Protein 2R0X (pdb70)

Foldseek 3Di:
DDPVVVVQCLQDKFFKKWKWFADPVGIAIAIARQKAFDDVVPTKIKGKFQCPDPRNVRCVVLQKMTFTAFLVCVVLNVLRHDPDDPVVSCVVADWDDDPSRTIHPPTQKDFIWGQPDWADDDRMIMGMTGTDDMDHDPPTWTWMGGNNDIDTD

Organism: Histophilus somni (strain 129Pt) (NCBI:txid205914)

Nearest PDB structures (foldseek):
  5zyr-assembly1_B  TM=9.211E-01  e=2.965E-15  Acinetobacter baumannii
  3nfw-assembly1_A  TM=9.407E-01  e=2.564E-14  Mycolicibacterium thermoresistibile ATCC 19527
  3rh7-assembly2_D  TM=9.370E-01  e=4.273E-14  Sinorhizobium meliloti 1021
  5zc2-assembly1_B  TM=9.235E-01  e=6.007E-14  Acinetobacter baumannii
  3pft-assembly1_A  TM=9.170E-01  e=3.040E-14  Mycolicibacterium goodii

Sequence (153 aa):
VEVSQFKDAAQQLLASSAVHIVTTSSGEETGQHGFTASAVCCSSVVTDDSSPPTLLLLVCINSNARAYEEHFVKNNRVLVNTLTAEQSSSLSNIFASSPLSQEERFSNASWTTTLTTTGSPLQQDALINFDCEITTEIKHVGTHDILIICKIVDIHQSNAKNALVYRRNRVYHSV

Secondary structure (DSSP, 8-state):
--HHHHHH---S-EE-EEEEEE-SS-EEEEEES-EEEEEETTEEEEEEEETTSTTHHHHHHH-B--EEPBTT-HHHHHHHTSS--HHHHHTTS----SSSS---TT-SEEEEEEEEEEEEETTEEEEEEEEEEEEE-SS-PBEEEETTEEEE-

Structure (mmCIF, N/CA/C/O backbone):
data_2R0X
#
_entry.id   2R0X
#
_cell.length_a   72.020
_cell.length_b   38.850
_cell.length_c   48.440
_cell.angle_alpha   90.000
_cell.angle_beta   115.630
_cell.angle_gamma   90.000
#
_symmetry.space_group_name_H-M   'C 1 2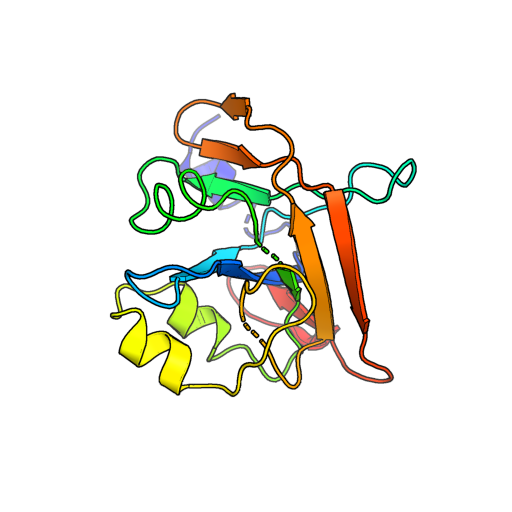 1'
#
loop_
_entity.id
_entity.type
_entity.pdbx_description
1 polymer 'Possible flavin reductase'
2 non-polymer 'ACETATE ION'
3 non-polymer 'SULFATE ION'
4 non-polymer 1,2-ETHANEDIOL
5 water water
#
loop_
_atom_site.group_PDB
_atom_site.id
_atom_site.type_symbol
_atom_site.label_atom_id
_atom_site.label_alt_id
_atom_site.label_comp_id
_atom_site.label_asym_id
_atom_site.label_entity_id
_atom_site.label_seq_id
_atom_site.pdbx_PDB_ins_code
_atom_site.Cartn_x
_atom_site.Cartn_y
_atom_site.Cartn_z
_atom_site.occupancy
_atom_site.B_iso_or_equiv
_atom_site.auth_seq_id
_atom_site.auth_comp_id
_atom_site.auth_asym_id
_atom_site.auth_atom_id
_atom_site.pdbx_PDB_model_num
ATOM 1 N N . VAL A 1 3 ? -17.569 -0.670 40.154 1.00 24.40 2 VAL A N 1
ATOM 2 C CA . VAL A 1 3 ? -18.040 0.725 40.424 1.00 21.61 2 VAL A CA 1
ATOM 3 C C . VAL A 1 3 ? -19.479 0.882 39.958 1.00 21.69 2 VAL A C 1
ATOM 4 O O . VAL A 1 3 ? -19.964 0.068 39.159 1.00 23.77 2 VAL A O 1
ATOM 8 N N . GLU A 1 4 ? -20.167 1.922 40.437 1.00 21.85 3 GLU A N 1
ATOM 9 C CA . GLU A 1 4 ? -21.551 2.161 40.033 1.00 20.07 3 GLU A CA 1
ATOM 10 C C . GLU A 1 4 ? -21.605 2.674 38.605 1.00 18.42 3 GLU A C 1
ATOM 11 O O . GLU A 1 4 ? -20.718 3.422 38.142 1.00 17.01 3 GLU A O 1
ATOM 14 N N . VAL A 1 5 ? -22.649 2.304 37.898 1.00 17.86 4 VAL A N 1
ATOM 15 C CA . VAL A 1 5 ? -22.771 2.724 36.515 1.00 18.19 4 VAL A CA 1
ATOM 16 C C . VAL A 1 5 ? -22.853 4.247 36.408 1.00 18.00 4 VAL A C 1
ATOM 17 O O . VAL A 1 5 ? -22.252 4.840 35.508 1.00 16.72 4 VAL A O 1
ATOM 21 N N . SER A 1 6 ? -23.608 4.899 37.284 1.00 17.79 5 SER A N 1
ATOM 22 C CA . SER A 1 6 ? -23.753 6.362 37.193 1.00 19.27 5 SER A CA 1
ATOM 23 C C . SER A 1 6 ? -22.410 7.075 37.362 1.00 17.15 5 SER A C 1
ATOM 24 O O . SER A 1 6 ? -22.119 8.047 36.655 1.00 19.21 5 SER A O 1
ATOM 27 N N . GLN A 1 7 ? -21.603 6.589 38.299 1.00 16.80 6 GLN A N 1
ATOM 28 C CA . GLN A 1 7 ? -20.277 7.148 38.525 1.00 17.26 6 GLN A CA 1
ATOM 29 C C . GLN A 1 7 ? -19.372 6.945 37.313 1.00 15.41 6 GLN A C 1
ATOM 30 O O . GLN A 1 7 ? -18.624 7.835 36.956 1.00 16.00 6 GLN A O 1
ATOM 33 N N . PHE A 1 8 ? -19.451 5.765 36.707 1.00 12.79 7 PHE A N 1
ATOM 34 C CA . PHE A 1 8 ? -18.688 5.519 35.506 1.00 11.40 7 PHE A CA 1
ATOM 35 C C . PHE A 1 8 ? -19.118 6.441 34.377 1.00 12.30 7 PHE A C 1
ATOM 36 O O . PHE A 1 8 ? -18.256 7.001 33.696 1.00 11.88 7 PHE A O 1
ATOM 44 N N . LYS A 1 9 ? -20.434 6.612 34.188 1.00 12.57 8 LYS A N 1
ATOM 45 C CA . LYS A 1 9 ? -20.910 7.503 33.105 1.00 15.41 8 LYS A CA 1
ATOM 46 C C . LYS A 1 9 ? -20.442 8.941 33.326 1.00 14.23 8 LYS A C 1
ATOM 47 O O . LYS A 1 9 ? -20.048 9.620 32.384 1.00 13.07 8 LYS A O 1
ATOM 51 N N . ASP A 1 10 ? -20.471 9.405 34.568 1.00 14.44 9 ASP A N 1
ATOM 52 C CA . ASP A 1 10 ? -20.030 10.762 34.834 1.00 15.25 9 ASP A CA 1
ATOM 53 C C . ASP A 1 10 ? -18.543 10.896 34.629 1.00 13.69 9 ASP A C 1
ATOM 54 O O . ASP A 1 10 ? -18.101 11.931 34.140 1.00 15.39 9 ASP A O 1
ATOM 59 N N . ALA A 1 11 ? -17.774 9.889 35.025 1.00 13.34 10 ALA A N 1
ATOM 60 C CA . ALA A 1 11 ? -16.315 9.900 34.757 1.00 12.14 10 ALA A CA 1
ATOM 61 C C . ALA A 1 11 ? -16.051 9.883 33.263 1.00 11.35 10 ALA A C 1
ATOM 62 O O . ALA A 1 11 ? -15.250 10.656 32.765 1.00 12.10 10 ALA A O 1
ATOM 80 N N . ALA A 1 13 ? -17.923 11.030 30.938 1.00 12.40 12 ALA A N 1
ATOM 81 C CA . ALA A 1 13 ? -18.280 12.357 30.397 1.00 12.69 12 ALA A CA 1
ATOM 82 C C . ALA A 1 13 ? -17.090 13.318 30.390 1.00 12.32 12 ALA A C 1
ATOM 83 O O . ALA A 1 13 ? -17.042 14.257 29.594 1.00 14.97 12 ALA A O 1
ATOM 85 N N A GLN A 1 14 ? -16.111 13.092 31.268 0.50 10.06 13 GLN A N 1
ATOM 86 N N B GLN A 1 14 ? -16.116 13.100 31.256 0.50 10.56 13 GLN A N 1
ATOM 87 C CA A GLN A 1 14 ? -14.921 13.923 31.313 0.50 9.04 13 GLN A CA 1
ATOM 88 C CA B GLN A 1 14 ? -14.989 13.988 31.310 0.50 10.27 13 GLN A CA 1
ATOM 89 C C A GLN A 1 14 ? -13.901 13.554 30.221 0.50 7.64 13 GLN A C 1
ATOM 90 C C B GLN A 1 14 ? -13.928 13.587 30.310 0.50 8.48 13 GLN A C 1
ATOM 91 O O A GLN A 1 14 ? -13.054 14.376 29.923 0.50 9.12 13 GLN A O 1
ATOM 92 O O B GLN A 1 14 ? -12.954 14.298 30.150 0.50 9.15 13 GLN A O 1
ATOM 103 N N A LEU A 1 15 ? -13.985 12.343 29.654 0.50 8.16 14 LEU A N 1
ATOM 104 N N B LEU A 1 15 ? -14.127 12.439 29.675 0.50 8.93 14 LEU A N 1
ATOM 105 C CA A LEU A 1 15 ? -12.962 11.829 28.710 0.50 8.44 14 LEU A CA 1
ATOM 106 C CA B LEU A 1 15 ? -13.201 11.932 28.681 0.50 10.78 14 LEU A CA 1
ATOM 107 C C A LEU A 1 15 ? -13.270 12.299 27.292 0.50 8.36 14 LEU A C 1
ATOM 108 C C B LEU A 1 15 ? -13.476 12.575 27.345 0.50 10.25 14 LEU A C 1
ATOM 109 O O A LEU A 1 15 ? -14.228 11.826 26.678 0.50 10.03 14 LEU A O 1
ATOM 110 O O B LEU A 1 15 ? -14.602 12.492 26.818 0.50 13.28 14 LEU A O 1
ATOM 119 N N . ALA A 1 16 ? -12.476 13.256 26.799 1.00 7.85 15 ALA A N 1
ATOM 120 C CA . ALA A 1 16 ? -12.659 13.861 25.500 1.00 7.86 15 ALA A CA 1
ATOM 121 C C . ALA A 1 16 ? -12.536 12.792 24.427 1.00 7.30 15 ALA A C 1
ATOM 122 O O . ALA A 1 16 ? -11.608 11.978 24.463 1.00 9.05 15 ALA A O 1
ATOM 124 N N A SER A 1 17 ? -13.393 12.857 23.433 0.50 6.15 16 SER A N 1
ATOM 125 N N B SER A 1 17 ? -13.477 12.785 23.485 0.50 7.07 16 SER A N 1
ATOM 126 C CA A SER A 1 17 ? -13.302 11.883 22.370 0.50 7.05 16 SER A CA 1
ATOM 127 C CA B SER A 1 17 ? -13.495 11.777 22.409 0.50 8.58 16 SER A CA 1
ATOM 128 C C A SER A 1 17 ? -13.649 12.509 21.048 0.50 5.98 16 SER A C 1
ATOM 129 C C B SER A 1 17 ? -13.746 12.413 21.050 0.50 6.91 16 SER A C 1
ATOM 130 O O A SER A 1 17 ? -14.481 13.405 20.951 0.50 6.37 16 SER A O 1
ATOM 131 O O B SER A 1 17 ? -14.662 13.219 20.927 0.50 7.23 16 SER A O 1
ATOM 136 N N . ALA A 1 18 ? -12.986 11.986 20.031 1.00 6.61 17 ALA A N 1
ATOM 137 C CA . ALA A 1 18 ? -13.383 12.182 18.652 1.00 6.19 17 ALA A CA 1
ATOM 138 C C . ALA A 1 18 ? -14.733 11.516 18.451 1.00 5.77 17 ALA A C 1
ATOM 139 O O . ALA A 1 18 ? -15.156 10.659 19.193 1.00 7.82 17 ALA A O 1
ATOM 141 N N . VAL A 1 19 ? -15.461 11.960 17.431 1.00 5.77 18 VAL A N 1
ATOM 142 C CA . VAL A 1 19 ? -16.775 11.476 17.104 1.00 5.15 18 VAL A CA 1
ATOM 143 C C . VAL A 1 19 ? -16.759 10.953 15.689 1.00 5.30 18 VAL A C 1
ATOM 144 O O . VAL A 1 19 ? -16.228 11.571 14.783 1.00 5.62 18 VAL A O 1
ATOM 148 N N . HIS A 1 20 ? -17.331 9.782 15.493 1.00 5.66 19 HIS A N 1
ATOM 149 C CA . HIS A 1 20 ? -17.324 9.092 14.210 1.00 5.71 19 HIS A CA 1
ATOM 150 C C . HIS A 1 20 ? -18.733 8.622 13.882 1.00 5.36 19 HIS A C 1
ATOM 151 O O . HIS A 1 20 ? -19.562 8.353 14.784 1.00 6.94 19 HIS A O 1
ATOM 158 N N . ILE A 1 21 ? -19.032 8.469 12.592 1.00 4.83 20 ILE A N 1
ATOM 159 C CA . ILE A 1 21 ? -20.214 7.763 12.151 1.00 5.55 20 ILE A CA 1
ATOM 160 C C . ILE A 1 21 ? -19.714 6.497 11.445 1.00 4.64 20 ILE A C 1
ATOM 161 O O . ILE A 1 21 ? -18.911 6.579 10.485 1.00 5.36 20 ILE A O 1
ATOM 166 N N . VAL A 1 22 ? -20.070 5.344 11.986 1.00 4.73 21 VAL A N 1
ATOM 167 C CA . VAL A 1 22 ? -19.583 4.052 11.518 1.00 5.02 21 VAL A CA 1
ATOM 168 C C . VAL A 1 22 ? -20.675 3.463 10.658 1.00 5.26 21 VAL A C 1
ATOM 169 O O . VAL A 1 22 ? -21.792 3.295 11.115 1.00 6.56 21 VAL A O 1
ATOM 173 N N . THR A 1 23 ? -20.349 3.096 9.417 1.00 5.61 22 THR A N 1
ATOM 174 C CA . THR A 1 23 ? -21.370 2.666 8.466 1.00 5.65 22 THR A CA 1
ATOM 175 C C . THR A 1 23 ? -20.982 1.334 7.838 1.00 6.38 22 THR A C 1
ATOM 176 O O . THR A 1 23 ? -19.851 0.903 7.859 1.00 6.80 22 THR A O 1
ATOM 180 N N . THR A 1 24 ? -21.992 0.712 7.234 1.00 6.71 23 THR A N 1
ATOM 181 C CA . THR A 1 24 ? -21.825 -0.492 6.444 1.00 7.69 23 THR A CA 1
ATOM 182 C C . THR A 1 24 ? -22.945 -0.487 5.392 1.00 8.80 23 THR A C 1
ATOM 183 O O . THR A 1 24 ? -23.903 0.287 5.459 1.00 9.98 23 THR A O 1
ATOM 187 N N A SER A 1 25 ? -22.808 -1.407 4.438 0.50 13.12 24 SER A N 1
ATOM 188 N N B SER A 1 25 ? -22.815 -1.345 4.401 0.50 11.13 24 SER A N 1
ATOM 189 C CA A SER A 1 25 ? -23.679 -1.505 3.269 0.50 17.44 24 SER A CA 1
ATOM 190 C CA B SER A 1 25 ? -23.823 -1.365 3.370 0.50 14.28 24 SER A CA 1
ATOM 191 C C A SER A 1 25 ? -24.424 -2.809 3.218 0.50 21.60 24 SER A C 1
ATOM 192 C C B SER A 1 25 ? -24.898 -2.391 3.664 0.50 18.61 24 SER A C 1
ATOM 193 O O A SER A 1 25 ? -23.823 -3.859 3.482 0.50 20.37 24 SER A O 1
ATOM 194 O O B SER A 1 25 ? -25.170 -2.747 4.773 0.50 13.67 24 SER A O 1
ATOM 199 N N . GLY A 1 26 ? -25.631 -2.775 2.654 1.00 26.22 25 GLY A N 1
ATOM 200 C CA . GLY A 1 26 ? -26.490 -3.917 2.745 1.00 32.39 25 GLY A CA 1
ATOM 201 C C . GLY A 1 26 ? -27.428 -3.884 1.566 1.00 36.59 25 GLY A C 1
ATOM 202 O O . GLY A 1 26 ? -27.430 -2.936 0.767 1.00 37.18 25 GLY A O 1
ATOM 203 N N A GLU A 1 27 ? -28.185 -4.964 1.466 0.50 39.63 26 GLU A N 1
ATOM 204 N N B GLU A 1 27 ? -28.251 -4.910 1.466 0.50 39.24 26 GLU A N 1
ATOM 205 C CA A GLU A 1 27 ? -29.352 -5.060 0.611 0.50 41.14 26 GLU A CA 1
ATOM 206 C CA B GLU A 1 27 ? -29.398 -4.893 0.563 0.50 40.32 26 GLU A CA 1
ATOM 207 C C A GLU A 1 27 ? -30.475 -4.371 1.361 0.50 41.69 26 GLU A C 1
ATOM 208 C C B GLU A 1 27 ? -30.663 -4.600 1.357 0.50 41.31 26 GLU A C 1
ATOM 209 O O A GLU A 1 27 ? -31.218 -3.573 0.770 0.50 42.33 26 GLU A O 1
ATOM 210 O O B GLU A 1 27 ? -31.736 -4.426 0.783 0.50 42.43 26 GLU A O 1
ATOM 221 N N . THR A 1 28 ? -30.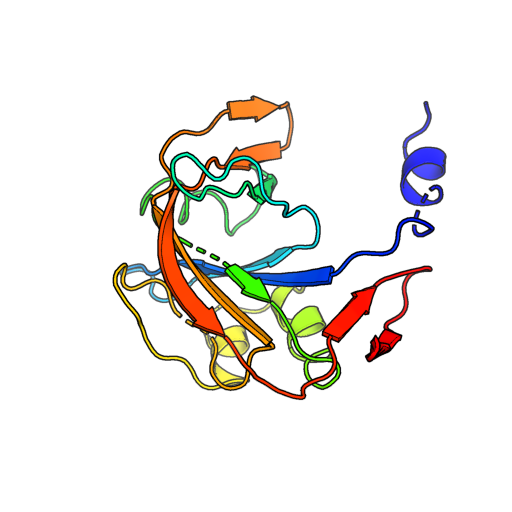534 -4.599 2.683 1.00 40.77 27 THR A N 1
ATOM 222 C CA . THR A 1 28 ? -31.385 -3.795 3.543 1.00 39.63 27 THR A CA 1
ATOM 223 C C . THR A 1 28 ? -31.039 -2.313 3.287 1.00 37.92 27 THR A C 1
ATOM 224 O O . THR A 1 28 ? -31.785 -1.417 3.679 1.00 38.58 27 THR A O 1
ATOM 226 N N . GLY A 1 29 ? -29.896 -2.067 2.644 1.00 34.80 28 GLY A N 1
ATOM 227 C CA . GLY A 1 29 ? -29.484 -0.728 2.204 1.00 31.51 28 GLY A CA 1
ATOM 228 C C . GLY A 1 29 ? -28.352 -0.270 3.101 1.00 26.50 28 GLY A C 1
ATOM 229 O O . GLY A 1 29 ? -27.588 -1.133 3.616 1.00 25.21 28 GLY A O 1
ATOM 230 N N . GLN A 1 30 ? -28.231 1.056 3.308 1.00 21.95 29 GLN A N 1
ATOM 231 C CA . GLN A 1 30 ? -27.171 1.619 4.177 1.00 16.29 29 GLN A CA 1
ATOM 232 C C . GLN A 1 30 ? -27.528 1.581 5.676 1.00 12.22 29 GLN A C 1
ATOM 233 O O . GLN A 1 30 ? -28.687 1.717 6.055 1.00 12.36 29 GLN A O 1
ATOM 239 N N . HIS A 1 31 ? -26.508 1.393 6.511 1.00 10.05 30 HIS A N 1
ATOM 240 C CA . HIS A 1 31 ? -26.698 1.300 7.966 1.00 7.75 30 HIS A CA 1
ATOM 241 C C . HIS A 1 31 ? -25.556 2.049 8.611 1.00 7.44 30 HIS A C 1
ATOM 242 O O . HIS A 1 31 ? -24.431 1.978 8.148 1.00 7.93 30 HIS A O 1
ATOM 249 N N . GLY A 1 32 ? -25.830 2.734 9.691 1.00 7.68 31 GLY A N 1
ATOM 250 C CA . GLY A 1 32 ? -24.715 3.341 10.418 1.00 8.40 31 GLY A CA 1
ATOM 251 C C . GLY A 1 32 ? -25.118 3.767 11.798 1.00 7.06 31 GLY A C 1
ATOM 252 O O . GLY A 1 32 ? -26.291 3.759 12.147 1.00 8.73 31 GLY A O 1
ATOM 253 N N . PHE A 1 33 ? -24.134 4.183 12.581 1.00 6.20 32 PHE A N 1
ATOM 254 C CA . PHE A 1 33 ? -24.337 4.636 13.944 1.00 7.09 32 PHE A CA 1
ATOM 255 C C . PHE A 1 33 ? -23.198 5.554 14.363 1.00 5.16 32 PHE A C 1
ATOM 256 O O . PHE A 1 33 ? -22.079 5.410 13.935 1.00 5.94 32 PHE A O 1
ATOM 264 N N . THR A 1 34 ? -23.525 6.475 15.264 1.00 6.03 33 THR A N 1
ATOM 265 C CA . THR A 1 34 ? -22.519 7.354 15.875 1.00 6.06 33 THR A CA 1
ATOM 266 C C . THR A 1 34 ? -21.734 6.583 16.929 1.00 6.70 33 THR A C 1
ATOM 267 O O . THR A 1 34 ? -22.334 5.899 17.767 1.00 7.59 33 THR A O 1
ATOM 271 N N . ALA A 1 35 ? -20.415 6.742 16.918 1.00 7.12 34 ALA A N 1
ATOM 272 C CA . ALA A 1 35 ? -19.538 6.084 17.900 1.00 7.14 34 ALA A CA 1
ATOM 273 C C . ALA A 1 35 ? -18.452 7.014 18.372 1.00 6.89 34 ALA A C 1
ATOM 274 O O . ALA A 1 35 ? -17.903 7.799 17.611 1.00 8.87 34 ALA A O 1
ATOM 276 N N . SER A 1 36 ? -18.104 6.856 19.639 1.00 7.05 35 SER A N 1
ATOM 277 C CA . SER A 1 36 ? -16.894 7.452 20.185 1.00 7.29 35 SER A CA 1
ATOM 278 C C . SER A 1 36 ? -15.819 6.406 20.530 1.00 7.27 35 SER A C 1
ATOM 279 O O . SER A 1 36 ? -14.620 6.741 20.627 1.00 8.97 35 SER A O 1
ATOM 282 N N . ALA A 1 37 ? -16.226 5.152 20.739 1.00 7.21 36 ALA A N 1
ATOM 283 C CA . ALA A 1 37 ? -15.317 4.082 21.216 1.00 6.97 36 ALA A CA 1
ATOM 284 C C . ALA A 1 37 ? -14.637 3.436 20.006 1.00 7.56 36 ALA A C 1
ATOM 285 O O . ALA A 1 37 ? -14.976 2.327 19.597 1.00 8.47 36 ALA A O 1
ATOM 287 N N . VAL A 1 38 ? -13.693 4.197 19.454 1.00 6.84 37 VAL A N 1
ATOM 288 C CA . VAL A 1 38 ? -12.929 3.867 18.267 1.00 7.27 37 VAL A CA 1
ATOM 289 C C . VAL A 1 38 ? -11.488 4.262 18.575 1.00 7.37 37 VAL A C 1
ATOM 290 O O . VAL A 1 38 ? -11.220 5.371 19.016 1.00 9.34 37 VAL A O 1
ATOM 294 N N A CYS A 1 39 ? -10.534 3.390 18.260 0.50 6.44 38 CYS A N 1
ATOM 295 N N B CYS A 1 39 ? -10.585 3.268 18.411 0.50 8.99 38 CYS A N 1
ATOM 296 C CA A CYS A 1 39 ? -9.146 3.771 18.416 0.50 5.52 38 CYS A CA 1
ATOM 297 C CA B CYS A 1 39 ? -9.136 3.369 18.715 0.50 10.34 38 CYS A CA 1
ATOM 298 C C A CYS A 1 39 ? -8.300 2.927 17.498 0.50 6.18 38 CYS A C 1
ATOM 299 C C B CYS A 1 39 ? -8.292 2.813 17.567 0.50 9.89 38 CYS A C 1
ATOM 300 O O A CYS A 1 39 ? -8.726 1.852 17.054 0.50 6.32 38 CYS A O 1
ATOM 301 O O B CYS A 1 39 ? -8.736 1.957 16.790 0.50 8.84 38 CYS A O 1
ATOM 306 N N A SER A 1 40 ? -7.103 3.407 17.202 0.50 6.95 39 SER A N 1
ATOM 307 N N B SER A 1 40 ? -7.059 3.289 17.493 0.50 9.59 39 SER A N 1
ATOM 308 C CA A SER A 1 40 ? -6.137 2.580 16.518 0.50 8.18 39 SER A CA 1
ATOM 309 C CA B SER A 1 40 ? -6.025 2.676 16.671 0.50 9.48 39 SER A CA 1
ATOM 310 C C A SER A 1 40 ? -5.655 1.481 17.440 0.50 9.39 39 SER A C 1
ATOM 311 C C B SER A 1 40 ? -5.416 1.513 17.444 0.50 9.56 39 SER A C 1
ATOM 312 O O A SER A 1 40 ? -5.699 1.582 18.666 0.50 8.26 39 SER A O 1
ATOM 313 O O B SER A 1 40 ? -4.963 1.721 18.565 0.50 8.35 39 SER A O 1
ATOM 318 N N A VAL A 1 41 ? -5.175 0.426 16.809 0.50 8.90 40 VAL A N 1
ATOM 319 N N B VAL A 1 41 ? -5.424 0.292 16.897 0.50 9.65 40 VAL A N 1
ATOM 320 C CA A VAL A 1 41 ? -4.701 -0.750 17.498 0.50 10.23 40 VAL A CA 1
ATOM 321 C CA B VAL A 1 41 ? -4.797 -0.829 17.610 0.50 10.80 40 VAL A CA 1
ATOM 322 C C A VAL A 1 41 ? -3.266 -0.979 17.133 0.50 10.16 40 VAL A C 1
ATOM 323 C C B VAL A 1 41 ? -3.369 -1.219 17.141 0.50 10.53 40 VAL A C 1
ATOM 324 O O A VAL A 1 41 ? -2.374 -1.012 17.988 0.50 11.07 40 VAL A O 1
ATOM 325 O O B VAL A 1 41 ? -2.564 -1.603 17.990 0.50 10.92 40 VAL A O 1
ATOM 332 N N . THR A 1 42 ? -3.040 -1.140 15.839 1.00 9.45 41 THR A N 1
ATOM 333 C CA . THR A 1 42 ? -1.710 -1.478 15.362 1.00 10.48 41 THR A CA 1
ATOM 334 C C . THR A 1 42 ? -1.466 -0.885 13.980 1.00 11.20 41 THR A C 1
ATOM 335 O O . THR A 1 42 ? -2.426 -0.530 13.281 1.00 10.36 41 THR A O 1
ATOM 339 N N A ASP A 1 43 ? -0.212 -0.823 13.576 0.50 12.72 42 ASP A N 1
ATOM 340 N N B ASP A 1 43 ? -0.193 -0.771 13.609 0.50 13.34 42 ASP A N 1
ATOM 341 C CA A ASP A 1 43 ? 0.164 -0.400 12.232 0.50 13.76 42 ASP A CA 1
ATOM 342 C CA B ASP A 1 43 ? 0.256 -0.410 12.252 0.50 14.46 42 ASP A CA 1
ATOM 343 C C A ASP A 1 43 ? 0.791 -1.546 11.440 0.50 13.71 42 ASP A C 1
ATOM 344 C C B ASP A 1 43 ? 0.615 -1.589 11.356 0.50 14.38 42 ASP A C 1
ATOM 345 O O A ASP A 1 43 ? 1.444 -1.312 10.406 0.50 15.79 42 ASP A O 1
ATOM 346 O O B ASP A 1 43 ? 0.872 -1.377 10.170 0.50 15.15 42 ASP A O 1
ATOM 355 N N A SER A 1 44 ? 0.521 -2.779 11.872 0.50 13.72 43 SER A N 1
ATOM 356 N N B SER A 1 44 ? 0.657 -2.815 11.872 0.50 14.70 43 SER A N 1
ATOM 357 C CA A SER A 1 44 ? 1.066 -3.971 11.230 0.50 13.93 43 SER A CA 1
ATOM 358 C CA B SER A 1 44 ? 1.159 -3.932 11.063 0.50 15.08 43 SER A CA 1
ATOM 359 C C A SER A 1 44 ? 0.025 -5.075 11.123 0.50 14.44 43 SER A C 1
ATOM 360 C C B SER A 1 44 ? 0.173 -5.091 10.987 0.50 14.88 43 SER A C 1
ATOM 361 O O A SER A 1 44 ? -0.051 -5.984 11.965 0.50 16.88 43 SER A O 1
ATOM 362 O O B SER A 1 44 ? 0.363 -6.121 11.644 0.50 17.29 43 SER A O 1
ATOM 367 N N . PRO A 1 45 ? -0.851 -4.974 10.147 1.00 13.89 44 PRO A N 1
ATOM 368 C CA . PRO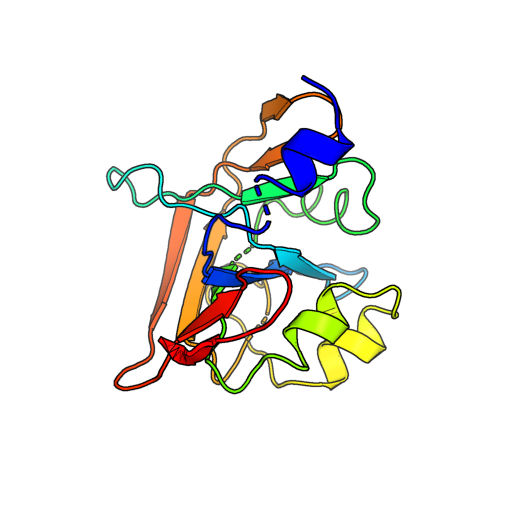 A 1 45 ? -1.092 -3.836 9.266 1.00 11.77 44 PRO A CA 1
ATOM 369 C C . PRO A 1 45 ? -1.973 -2.817 9.982 1.00 9.78 44 PRO A C 1
ATOM 370 O O . PRO A 1 45 ? -2.485 -3.093 11.029 1.00 9.93 44 PRO A O 1
ATOM 374 N N . PRO A 1 46 ? -2.140 -1.629 9.389 1.00 8.45 45 PRO A N 1
ATOM 375 C CA . PRO A 1 46 ? -3.025 -0.646 9.972 1.00 8.14 45 PRO A CA 1
ATOM 376 C C . PRO A 1 46 ? -4.393 -1.227 10.304 1.00 7.44 45 PRO A C 1
ATOM 377 O O . PRO A 1 46 ? -5.080 -1.797 9.451 1.00 8.23 45 PRO A O 1
ATOM 381 N N . THR A 1 47 ? -4.756 -1.084 11.563 1.00 7.15 46 THR A N 1
ATOM 382 C CA . THR A 1 47 ? -5.922 -1.685 12.145 1.00 7.39 46 THR A CA 1
ATOM 383 C C . THR A 1 47 ? -6.532 -0.766 13.197 1.00 6.44 46 THR A C 1
ATOM 384 O O . THR A 1 47 ? -5.804 -0.198 14.018 1.00 8.47 46 THR A O 1
ATOM 388 N N A LEU A 1 48 ? -7.841 -0.733 13.272 0.50 6.77 47 LEU A N 1
ATOM 389 N N B LEU A 1 48 ? -7.875 -0.666 13.180 0.50 7.56 47 LEU A N 1
ATOM 390 C CA A LEU A 1 48 ? -8.493 0.010 14.317 0.50 6.19 47 LEU A CA 1
ATOM 391 C CA B LEU A 1 48 ? -8.713 0.048 14.186 0.50 6.46 47 LEU A CA 1
ATOM 392 C C A LEU A 1 48 ? -9.515 -0.934 14.921 0.50 5.47 47 LEU A C 1
ATOM 393 C C B LEU A 1 48 ? -9.531 -0.949 15.036 0.50 6.47 47 LEU A C 1
ATOM 394 O O A LEU A 1 48 ? -9.808 -2.008 14.383 0.50 5.95 47 LEU A O 1
ATOM 395 O O B LEU A 1 48 ? -9.718 -2.116 14.686 0.50 6.50 47 LEU 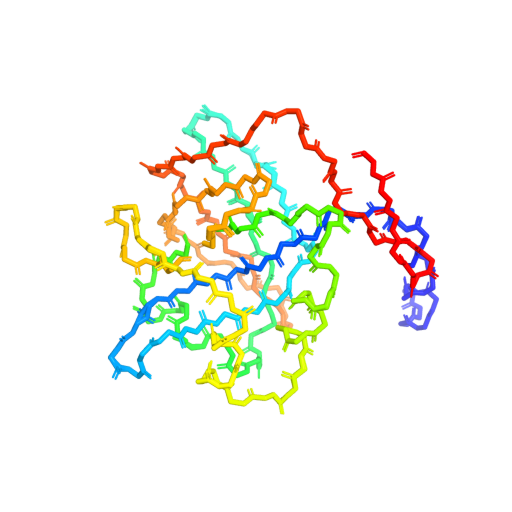A O 1
ATOM 404 N N A LEU A 1 49 ? -10.044 -0.513 16.062 0.50 5.75 48 LEU A N 1
ATOM 405 N N B LEU A 1 49 ? -10.042 -0.423 16.149 0.50 6.86 48 LEU A N 1
ATOM 406 C CA A LEU A 1 49 ? -11.191 -1.187 16.636 0.50 5.13 48 LEU A CA 1
ATOM 407 C CA B LEU A 1 49 ? -11.067 -1.084 16.965 0.50 7.62 48 LEU A CA 1
ATOM 408 C C A LEU A 1 49 ? -12.327 -0.243 16.830 0.50 4.77 48 LEU A C 1
ATOM 409 C C B LEU A 1 49 ? -12.331 -0.223 16.955 0.50 6.28 48 LEU A C 1
ATOM 410 O O A LEU A 1 49 ? -12.149 0.974 16.939 0.50 6.11 48 LEU A O 1
ATOM 411 O O B LEU A 1 49 ? -12.236 0.999 17.051 0.50 7.47 48 LEU A O 1
ATOM 420 N N . VAL A 1 50 ? -13.513 -0.836 16.801 1.00 5.88 49 VAL A N 1
ATOM 421 C CA . VAL A 1 50 ? -14.759 -0.150 17.014 1.00 6.48 49 VAL A CA 1
ATOM 422 C C . VAL A 1 50 ? -15.542 -0.982 18.019 1.00 6.79 49 VAL A C 1
ATOM 423 O O . VAL A 1 50 ? -15.717 -2.183 17.813 1.00 7.48 49 VAL A O 1
ATOM 427 N N . CYS A 1 51 ? -16.026 -0.359 19.093 1.00 6.66 50 CYS A N 1
ATOM 428 C CA . CYS A 1 51 ? -16.903 -1.044 20.033 1.00 7.90 50 CYS A CA 1
ATOM 429 C C . CYS A 1 51 ? -18.371 -0.805 19.614 1.00 8.41 50 CYS A C 1
ATOM 430 O O . CYS A 1 51 ? -18.731 0.290 19.181 1.00 12.56 50 CYS A O 1
ATOM 433 N N . ILE A 1 52 ? -19.187 -1.842 19.694 1.00 7.71 51 ILE A N 1
ATOM 434 C CA . ILE A 1 52 ? -20.561 -1.802 19.222 1.00 8.06 51 ILE A CA 1
ATOM 435 C C . ILE A 1 52 ? -21.402 -2.510 20.274 1.00 7.95 51 ILE A C 1
ATOM 436 O O . ILE A 1 52 ? -21.005 -3.543 20.844 1.00 8.39 51 ILE A O 1
ATOM 441 N N . ASN A 1 53 ? -22.594 -1.960 20.514 1.00 9.33 52 ASN A N 1
ATOM 442 C CA . ASN A 1 53 ? -23.565 -2.603 21.374 1.00 9.02 52 ASN A CA 1
ATOM 443 C C . ASN A 1 53 ? -24.179 -3.772 20.608 1.00 9.41 52 ASN A C 1
ATOM 444 O O . ASN A 1 53 ? -24.777 -3.576 19.548 1.00 9.73 52 ASN A O 1
ATOM 449 N N . SER A 1 54 ? -24.026 -4.985 21.126 1.00 9.19 53 SER A N 1
ATOM 450 C CA . SER A 1 54 ? -24.497 -6.161 20.401 1.00 9.60 53 SER A CA 1
ATOM 451 C C . SER A 1 54 ? -26.001 -6.331 20.405 1.00 11.29 53 SER A C 1
ATOM 452 O O . SER A 1 54 ? -26.524 -7.211 19.742 1.00 14.52 53 SER A O 1
ATOM 455 N N . ASN A 1 55 ? -26.686 -5.448 21.105 1.00 10.15 54 ASN A N 1
ATOM 456 C CA . ASN A 1 55 ? -28.127 -5.417 21.134 1.00 11.75 54 ASN A CA 1
ATOM 457 C C . ASN A 1 55 ? -28.705 -4.321 20.257 1.00 11.97 54 ASN A C 1
ATOM 458 O O . 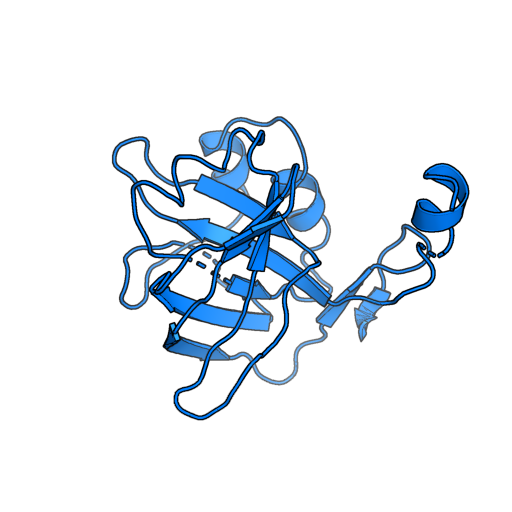ASN A 1 55 ? -29.926 -4.203 20.161 1.00 13.53 54 ASN A O 1
ATOM 463 N N . ALA A 1 56 ? -27.854 -3.503 19.643 1.00 11.62 55 ALA A N 1
ATOM 464 C CA . ALA A 1 56 ? -28.299 -2.383 18.863 1.00 12.49 55 ALA A CA 1
ATOM 465 C C . ALA A 1 56 ? -28.913 -2.832 17.553 1.00 11.89 55 ALA A C 1
ATOM 466 O O . ALA A 1 56 ? -28.505 -3.835 16.989 1.00 11.57 55 ALA A O 1
ATOM 468 N N . ARG A 1 57 ? -29.831 -2.028 17.037 1.00 10.69 56 ARG A N 1
ATOM 469 C CA . ARG A 1 57 ? -30.388 -2.255 15.725 1.00 10.79 56 ARG A CA 1
ATOM 470 C C . ARG A 1 57 ? -29.293 -2.437 14.687 1.00 11.25 56 ARG A C 1
ATOM 471 O O . ARG A 1 57 ? -29.388 -3.316 13.822 1.00 12.81 56 ARG A O 1
ATOM 479 N N . ALA A 1 58 ? -28.235 -1.646 14.787 1.00 13.00 57 ALA A N 1
ATOM 480 C CA . ALA A 1 58 ? -27.110 -1.681 13.885 1.00 12.46 57 ALA A CA 1
ATOM 481 C C . ALA A 1 58 ? -26.414 -3.041 13.778 1.00 12.96 57 ALA A C 1
ATOM 482 O O . ALA A 1 58 ? -25.859 -3.399 12.733 1.00 13.36 57 ALA A O 1
ATOM 484 N N . TYR A 1 59 ? -26.350 -3.751 14.892 1.00 13.03 58 TYR A N 1
ATOM 485 C CA . TYR A 1 59 ? -25.349 -4.784 15.102 1.00 12.29 58 TYR A CA 1
ATOM 486 C C . TYR A 1 59 ? -25.329 -5.877 14.045 1.00 11.43 58 TYR A C 1
ATOM 487 O O . TYR A 1 59 ? -24.283 -6.205 13.508 1.00 11.22 58 TYR A O 1
ATOM 496 N N A GLU A 1 60 ? -26.467 -6.483 13.763 0.50 13.39 59 GLU A N 1
ATOM 497 N N B GLU A 1 60 ? -26.502 -6.441 13.787 0.50 13.33 59 GLU A N 1
ATOM 498 C CA A GLU A 1 60 ? -26.411 -7.645 12.886 0.50 14.62 59 GLU A CA 1
ATOM 499 C CA B GLU A 1 60 ? -26.606 -7.580 12.880 0.50 15.01 59 GLU A CA 1
ATOM 500 C C A GLU A 1 60 ? -26.039 -7.291 11.433 0.50 13.14 59 GLU A C 1
ATOM 501 C C B GLU A 1 60 ? -26.051 -7.274 11.474 0.50 13.21 59 GLU A C 1
ATOM 502 O O A GLU A 1 60 ? -25.579 -8.171 10.698 0.50 13.70 59 GLU A O 1
ATOM 503 O O B GLU A 1 60 ? -25.449 -8.149 10.841 0.50 13.39 59 GLU A O 1
ATOM 514 N N . HIS A 1 61 ? -26.198 -6.025 11.032 1.00 13.75 60 HIS A N 1
ATOM 515 C CA . HIS A 1 61 ? -25.761 -5.615 9.720 1.00 14.03 60 HIS A CA 1
ATOM 516 C C . HIS A 1 61 ? -24.244 -5.660 9.603 1.00 11.10 60 HIS A C 1
ATOM 517 O O . HIS A 1 61 ? -23.679 -6.066 8.606 1.00 13.33 60 HIS A O 1
ATOM 524 N N . PHE A 1 62 ? -23.558 -5.307 10.684 1.00 10.18 61 PHE A N 1
ATOM 525 C CA . PHE A 1 62 ? -22.108 -5.350 10.722 1.00 9.24 61 PHE A CA 1
ATOM 526 C C . PHE A 1 62 ? -21.615 -6.808 10.756 1.00 9.77 61 PHE A C 1
ATOM 527 O O . PHE A 1 62 ? -20.657 -7.170 10.099 1.00 10.85 61 PHE A O 1
ATOM 535 N N . VAL A 1 63 ? -22.269 -7.623 11.556 1.00 11.48 62 VAL A N 1
ATOM 536 C CA . VAL A 1 63 ? -21.939 -9.053 11.626 1.00 13.81 62 VAL A CA 1
ATOM 537 C C . VAL A 1 63 ? -22.109 -9.700 10.252 1.00 14.31 62 VAL A C 1
ATOM 538 O O . VAL A 1 63 ? -21.301 -10.542 9.850 1.00 15.43 62 VAL A O 1
ATOM 542 N N . LYS A 1 64 ? -23.198 -9.385 9.569 1.00 14.80 63 LYS A N 1
ATOM 543 C CA . LYS A 1 64 ? -23.520 -10.021 8.276 1.00 15.76 63 LYS A CA 1
ATOM 544 C C . LYS A 1 64 ? -22.504 -9.582 7.221 1.00 14.93 63 LYS A C 1
ATOM 545 O O . LYS A 1 64 ? -21.951 -10.398 6.469 1.00 16.79 63 LYS A O 1
ATOM 548 N N A ASN A 1 65 ? -22.251 -8.269 7.136 0.50 12.44 64 ASN A N 1
ATOM 549 N N B ASN A 1 65 ? -22.238 -8.288 7.194 0.50 12.82 64 ASN A N 1
ATOM 550 C CA A ASN A 1 65 ? -21.420 -7.725 6.042 0.50 11.71 64 ASN A CA 1
ATOM 551 C CA B ASN A 1 65 ? -21.527 -7.740 6.073 0.50 12.47 64 ASN A CA 1
ATOM 552 C C A ASN A 1 65 ? -19.938 -7.888 6.221 0.50 10.67 64 ASN A C 1
ATOM 553 C C B ASN A 1 65 ? -19.992 -7.758 6.213 0.50 11.29 64 ASN A C 1
ATOM 554 O O A ASN A 1 65 ? -19.179 -8.084 5.280 0.50 9.91 64 ASN A O 1
ATOM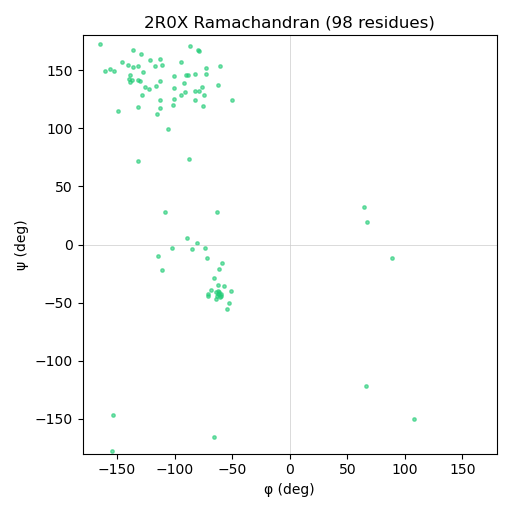 555 O O B ASN A 1 65 ? -19.261 -7.799 5.222 0.50 9.83 64 ASN A O 1
ATOM 564 N N . ARG A 1 66 ? -19.514 -7.730 7.455 1.00 9.40 65 ARG A N 1
ATOM 565 C CA . ARG A 1 66 ? -18.100 -7.852 7.786 1.00 8.50 65 ARG A CA 1
ATOM 566 C C . ARG A 1 66 ? -17.161 -6.824 7.158 1.00 7.26 65 ARG A C 1
ATOM 567 O O . ARG A 1 66 ? -15.946 -7.043 7.044 1.00 8.29 65 ARG A O 1
ATOM 575 N N . VAL A 1 67 ? -17.734 -5.653 6.872 1.00 7.39 66 VAL A N 1
ATOM 576 C CA . VAL A 1 67 ? -16.974 -4.478 6.472 1.00 6.82 66 VAL A CA 1
ATOM 577 C C . VAL A 1 67 ? -17.605 -3.283 7.147 1.00 5.87 66 VAL A C 1
ATOM 578 O O . VAL A 1 67 ? -18.805 -3.324 7.471 1.00 6.83 66 VAL A O 1
ATOM 582 N N . LEU A 1 68 ? -16.824 -2.232 7.363 1.00 5.96 67 LEU A N 1
ATOM 583 C CA . LEU A 1 68 ? -17.369 -0.989 7.887 1.00 5.75 67 LEU A CA 1
ATOM 584 C C . LEU A 1 68 ? -16.470 0.144 7.422 1.00 5.93 67 LEU A C 1
ATOM 585 O O . LEU A 1 68 ? -15.314 -0.035 7.095 1.00 6.63 67 LEU A O 1
ATOM 598 N N . VAL A 1 70 ? -15.221 3.873 9.040 1.00 5.29 69 VAL A N 1
ATOM 599 C CA . VAL A 1 70 ? -15.184 4.843 10.131 1.00 5.29 69 VAL A CA 1
ATOM 600 C C . VAL A 1 70 ? -15.090 6.225 9.484 1.00 4.65 69 VAL A C 1
ATOM 601 O O . VAL A 1 70 ? -14.109 6.534 8.832 1.00 5.47 69 VAL A O 1
ATOM 605 N N . ASN A 1 71 ? -16.136 7.022 9.671 1.00 4.65 70 ASN A N 1
ATOM 606 C CA . ASN A 1 71 ? -16.176 8.406 9.164 1.00 4.70 70 ASN A CA 1
ATOM 607 C C . ASN A 1 71 ? -16.002 9.379 10.324 1.00 4.49 70 ASN A C 1
ATOM 608 O O . ASN A 1 71 ? -16.955 9.595 11.102 1.00 5.99 70 ASN A O 1
ATOM 613 N N . THR A 1 72 ? -14.793 9.862 10.482 1.00 5.01 71 THR A N 1
ATOM 614 C CA . THR A 1 72 ? -14.485 10.766 11.602 1.00 4.58 71 THR A CA 1
ATOM 615 C C . THR A 1 72 ? -14.994 12.166 11.269 1.00 4.97 71 THR A C 1
ATOM 616 O O . THR A 1 72 ? -14.808 12.626 10.138 1.00 6.10 71 THR A O 1
ATOM 620 N N . LEU A 1 73 ? -15.699 12.792 12.199 1.00 5.70 72 LEU A N 1
ATOM 621 C CA . LEU A 1 73 ? -16.466 13.993 11.912 1.00 5.18 72 LEU A CA 1
ATOM 622 C C . LEU A 1 73 ? -15.674 15.281 12.116 1.00 5.26 72 LEU A C 1
ATOM 623 O O . LEU A 1 73 ? -14.860 15.402 13.034 1.00 5.51 72 LEU A O 1
ATOM 628 N N . THR A 1 74 ? -15.988 16.249 11.260 1.00 5.98 73 THR A N 1
ATOM 629 C CA . THR A 1 74 ? -15.500 17.611 11.433 1.00 6.55 73 THR A CA 1
ATOM 630 C C . THR A 1 74 ? -16.355 18.332 12.473 1.00 6.18 73 THR A C 1
ATOM 631 O O . THR A 1 74 ? -17.465 17.932 12.823 1.00 6.57 73 THR A O 1
ATOM 635 N N . ALA A 1 75 ? -15.856 19.483 12.905 1.00 6.47 74 ALA A N 1
ATOM 636 C CA . ALA A 1 75 ? -16.533 20.346 13.889 1.00 6.83 74 ALA A CA 1
ATOM 637 C C . ALA A 1 75 ? -17.865 20.815 13.385 1.00 7.00 74 ALA A C 1
ATOM 638 O O . ALA A 1 75 ? -18.697 21.215 14.200 1.00 9.66 74 ALA A O 1
ATOM 640 N N . GLU A 1 76 ? -18.074 20.797 12.059 1.00 6.85 75 GLU A N 1
ATOM 641 C CA . GLU A 1 76 ? -19.306 21.242 11.441 1.00 7.14 75 GLU A CA 1
ATOM 642 C C . GLU A 1 76 ? -20.374 20.180 11.384 1.00 8.41 75 GLU A C 1
ATOM 643 O O . GLU A 1 76 ? -21.498 20.467 10.950 1.00 9.57 75 GLU A O 1
ATOM 649 N N . GLN A 1 77 ? -20.086 18.948 11.814 1.00 7.23 76 GLN A N 1
ATOM 650 C CA . GLN A 1 77 ? -21.000 17.821 11.633 1.00 7.05 76 GLN A CA 1
ATOM 651 C C . GLN A 1 77 ? -21.676 17.329 12.911 1.00 6.92 76 GLN A C 1
ATOM 652 O O . GLN A 1 77 ? -22.049 16.170 13.034 1.00 7.71 76 GLN A O 1
ATOM 658 N N . SER A 1 78 ? -21.864 18.214 13.893 1.00 7.67 77 SER A N 1
ATOM 659 C CA . SER A 1 78 ? -22.513 17.796 15.119 1.00 8.52 77 SER A CA 1
ATOM 660 C C . SER A 1 78 ? -23.988 17.414 14.964 1.00 7.75 77 SER A C 1
ATOM 661 O O . SER A 1 78 ? -24.455 16.527 15.671 1.00 7.97 77 SER A O 1
ATOM 664 N N A SER A 1 79 ? -24.754 18.055 14.067 0.50 8.33 78 SER A N 1
ATOM 665 N N B SER A 1 79 ? -24.691 18.058 14.046 0.50 8.37 78 SER A N 1
ATOM 666 C CA A SER A 1 79 ? -26.136 17.611 13.838 0.50 8.80 78 SER A CA 1
ATOM 667 C CA B SER A 1 79 ? -26.053 17.705 13.766 0.50 8.22 78 SER A CA 1
ATOM 668 C C A SER A 1 79 ? -26.118 16.194 13.300 0.50 7.78 78 SER A C 1
ATOM 669 C C B SER A 1 79 ? -26.150 16.276 13.232 0.50 7.59 78 SER A C 1
ATOM 670 O O A SER A 1 79 ? -26.878 15.355 13.754 0.50 8.03 78 SER A O 1
ATOM 671 O O B SER A 1 79 ? -27.044 15.531 13.600 0.50 7.62 78 SER A O 1
ATOM 676 N N . LEU A 1 80 ? -25.213 15.912 12.368 1.00 7.92 79 LEU A N 1
ATOM 677 C CA . LEU A 1 80 ? -25.149 14.575 11.797 1.00 8.32 79 LEU A CA 1
ATOM 678 C C . LEU A 1 80 ? -24.839 13.541 12.885 1.00 7.44 79 LEU A C 1
ATOM 679 O O . LEU A 1 80 ? -25.393 12.429 12.898 1.00 7.82 79 LEU A O 1
ATOM 684 N N . SER A 1 81 ? -23.923 13.881 13.788 1.00 7.51 80 SER A N 1
ATOM 685 C CA . SER A 1 81 ? -23.632 13.046 14.933 1.00 7.33 80 SER A CA 1
ATOM 686 C C . SER A 1 81 ? -24.908 12.715 15.709 1.00 6.73 80 SER A C 1
ATOM 687 O O . SER A 1 81 ? -25.209 11.545 16.024 1.00 6.96 80 SER A O 1
ATOM 690 N N . ASN A 1 82 ? -25.696 13.734 16.042 1.00 7.43 81 ASN A N 1
ATOM 691 C CA . ASN A 1 82 ? -26.938 13.497 16.753 1.00 7.94 81 ASN A CA 1
ATOM 692 C C . ASN A 1 82 ? -27.896 12.639 15.949 1.00 6.86 81 ASN A C 1
ATOM 693 O O . ASN A 1 82 ? -28.542 11.744 16.505 1.00 7.18 81 ASN A O 1
ATOM 698 N N . ILE A 1 83 ? -28.034 12.890 14.666 1.00 7.07 82 ILE A N 1
ATOM 699 C CA . ILE A 1 83 ? -28.941 12.128 13.843 1.00 7.87 82 ILE A CA 1
ATOM 700 C C . ILE A 1 83 ? -28.595 10.632 13.830 1.00 7.19 82 ILE A C 1
ATOM 701 O O . ILE A 1 83 ? -29.484 9.777 13.925 1.00 7.73 82 ILE A O 1
ATOM 706 N N . PHE A 1 84 ? -27.314 10.327 13.732 1.00 6.49 83 PHE A N 1
ATOM 707 C CA . PHE A 1 84 ? -26.870 8.940 13.720 1.00 6.49 83 PHE A CA 1
ATOM 708 C C . PHE A 1 84 ? -26.772 8.267 15.102 1.00 7.18 83 PHE A C 1
ATOM 709 O O . PHE A 1 84 ? -26.467 7.100 15.209 1.00 7.65 83 PHE A O 1
ATOM 717 N N . ALA A 1 85 ? -27.127 9.014 16.138 1.00 7.74 84 ALA A N 1
ATOM 718 C CA . ALA A 1 85 ? -27.280 8.489 17.504 1.00 9.00 84 ALA A CA 1
ATOM 719 C C . ALA A 1 85 ? -28.719 8.337 17.923 1.00 9.86 84 ALA A C 1
ATOM 720 O O . ALA A 1 85 ? -28.972 7.999 19.078 1.00 12.48 84 ALA A O 1
ATOM 722 N N A SER A 1 86 ? -29.665 8.641 17.055 0.50 8.65 85 SER A N 1
ATOM 723 N N B SER A 1 86 ? -29.644 8.606 17.005 0.50 10.08 85 SER A N 1
ATOM 724 C CA A SER A 1 86 ? -31.073 8.740 17.424 0.50 9.45 85 SER A CA 1
ATOM 725 C CA B SER A 1 86 ? -31.088 8.706 17.253 0.50 10.99 85 SER A CA 1
ATOM 726 C C A SER A 1 86 ? -31.958 7.778 16.611 0.50 9.45 85 SER A C 1
ATOM 727 C C B SER A 1 86 ? -31.897 7.598 16.629 0.50 11.04 85 SER A C 1
ATOM 728 O O A SER A 1 86 ? -31.641 7.443 15.491 0.50 8.38 85 SER A O 1
ATOM 729 O O B SER A 1 86 ? -31.472 6.992 15.663 0.50 12.40 85 SER A O 1
ATOM 734 N N . PRO A 1 87 ? -33.084 7.322 17.172 1.00 10.79 86 PRO A N 1
ATOM 735 C CA . PRO A 1 87 ? -33.956 6.319 16.550 1.00 12.52 86 PRO A CA 1
ATOM 736 C C . PRO A 1 87 ? -34.737 6.910 15.371 1.00 12.69 86 PRO A C 1
ATOM 737 O O . PRO A 1 87 ? -35.952 7.186 15.435 1.00 16.72 86 PRO A O 1
ATOM 741 N N . LEU A 1 88 ? -33.998 7.112 14.300 1.00 11.47 87 LEU A N 1
ATOM 742 C CA . LEU A 1 88 ? -34.513 7.449 12.994 1.00 11.41 87 LEU A CA 1
ATOM 743 C C . LEU A 1 88 ? -34.310 6.293 12.069 1.00 11.69 87 LEU A C 1
ATOM 744 O O . LEU A 1 88 ? -33.371 5.520 12.261 1.00 13.24 87 LEU A O 1
ATOM 749 N N . SER A 1 89 ? -35.127 6.188 11.036 1.00 11.56 88 SER A N 1
ATOM 750 C CA . SER A 1 89 ? -34.847 5.201 9.989 1.00 12.25 88 SER A CA 1
ATOM 751 C C . SER A 1 89 ? -33.489 5.476 9.314 1.00 10.97 88 SER A C 1
ATOM 752 O O . SER A 1 89 ? -33.017 6.628 9.272 1.00 10.24 88 SER A O 1
ATOM 755 N N . GLN A 1 90 ? -32.865 4.434 8.769 1.00 11.35 89 GLN A N 1
ATOM 756 C CA . GLN A 1 90 ? -31.620 4.668 8.058 1.00 10.99 89 GLN A CA 1
ATOM 757 C C . GLN A 1 90 ? -31.853 5.583 6.858 1.00 11.28 89 GLN A C 1
ATOM 758 O O . GLN A 1 90 ? -31.017 6.433 6.559 1.00 11.40 89 GLN A O 1
ATOM 764 N N . GLU A 1 91 ? -33.000 5.489 6.196 1.00 11.87 90 GLU A N 1
ATOM 765 C CA . GLU A 1 91 ? -33.252 6.366 5.083 1.00 13.37 90 GLU A CA 1
ATOM 766 C C . GLU A 1 91 ? -33.233 7.826 5.480 1.00 11.74 90 GLU A C 1
ATOM 767 O O . GLU A 1 91 ? -32.634 8.664 4.802 1.00 12.41 90 GLU A O 1
ATOM 770 N N . GLU A 1 92 ? -33.880 8.146 6.581 1.00 11.77 91 GLU A N 1
ATOM 771 C CA . GLU A 1 92 ? -33.873 9.509 7.082 1.00 12.65 91 GLU A CA 1
ATOM 772 C C . GLU A 1 92 ? -32.453 9.914 7.471 1.00 10.25 91 GLU A C 1
ATOM 773 O O . GLU A 1 92 ? -31.987 10.970 7.085 1.00 10.67 91 GLU A O 1
ATOM 779 N N . ARG A 1 93 ? -31.747 9.057 8.212 1.00 9.47 92 ARG A N 1
ATOM 780 C CA . ARG A 1 93 ? -30.389 9.396 8.630 1.00 9.40 92 ARG A CA 1
ATOM 781 C C . ARG A 1 93 ? -29.521 9.753 7.406 1.00 8.27 92 ARG A C 1
ATOM 782 O O . ARG A 1 93 ? -28.878 10.791 7.362 1.00 9.35 92 ARG A O 1
ATOM 790 N N . PHE A 1 94 ? -29.454 8.847 6.444 1.00 8.73 93 PHE A N 1
ATOM 791 C CA . PHE A 1 94 ? -28.510 9.007 5.326 1.00 9.79 93 PHE A CA 1
ATOM 792 C C . PHE A 1 94 ? -28.886 10.210 4.468 1.00 11.26 93 PHE A C 1
ATOM 793 O O . PHE A 1 94 ? -28.006 10.843 3.850 1.00 10.92 93 PHE A O 1
ATOM 801 N N . SER A 1 95 ? -30.182 10.560 4.417 1.00 10.67 94 SER A N 1
ATOM 802 C CA . SER A 1 95 ? -30.620 11.712 3.623 1.00 10.67 94 SER A CA 1
ATOM 803 C C . SER A 1 95 ? -29.978 13.043 4.026 1.00 11.58 94 SER A C 1
ATOM 804 O O . SER A 1 95 ? -30.028 13.996 3.267 1.00 12.45 94 SER A O 1
ATOM 807 N N . ASN A 1 96 ? -29.368 13.099 5.202 1.00 10.64 95 ASN A N 1
ATOM 808 C CA . ASN A 1 96 ? -28.831 14.318 5.770 1.00 12.11 95 ASN A CA 1
ATOM 809 C C . ASN A 1 96 ? -27.386 14.631 5.406 1.00 10.68 95 ASN A C 1
ATOM 810 O O . ASN A 1 96 ? -26.801 15.568 5.948 1.00 13.92 95 ASN A O 1
ATOM 815 N N . ALA A 1 97 ? -26.793 13.837 4.529 1.00 9.26 96 ALA A N 1
ATOM 816 C CA . ALA A 1 97 ? -25.412 14.084 4.046 1.00 9.79 96 ALA A CA 1
ATOM 817 C C . ALA A 1 97 ? -25.234 13.460 2.691 1.00 9.92 96 ALA A C 1
ATOM 818 O O . ALA A 1 97 ? -26.203 12.908 2.137 1.00 11.34 96 ALA A O 1
ATOM 820 N N . SER A 1 98 ? -24.032 13.558 2.134 1.00 7.65 97 SER A N 1
ATOM 821 C CA . SER A 1 98 ? -23.729 12.952 0.832 1.00 7.51 97 SER A CA 1
ATOM 822 C C . SER A 1 98 ? -22.748 11.838 1.054 1.00 6.66 97 SER A C 1
ATOM 823 O O . SER A 1 98 ? -21.835 11.960 1.878 1.00 6.71 97 SER A O 1
ATOM 826 N N . TRP A 1 99 ? -22.920 10.734 0.325 1.00 6.22 98 TRP A N 1
ATOM 827 C CA . TRP A 1 99 ? -22.171 9.520 0.558 1.00 7.41 98 TRP A CA 1
ATOM 828 C C . TRP A 1 99 ? -21.658 8.951 -0.769 1.00 7.01 98 TRP A C 1
ATOM 829 O O . TRP A 1 99 ? -22.332 8.995 -1.795 1.00 8.46 98 TRP A O 1
ATOM 840 N N A THR A 1 100 ? -20.496 8.302 -0.686 0.50 7.79 99 THR A N 1
ATOM 841 N N B THR A 1 100 ? -20.442 8.398 -0.707 0.50 8.44 99 THR A N 1
ATOM 842 C CA A THR A 1 100 ? -19.969 7.520 -1.811 0.50 7.06 99 THR A CA 1
ATOM 843 C CA B THR A 1 100 ? -19.827 7.667 -1.829 0.50 8.16 99 THR A CA 1
ATOM 844 C C A THR A 1 100 ? -19.400 6.205 -1.280 0.50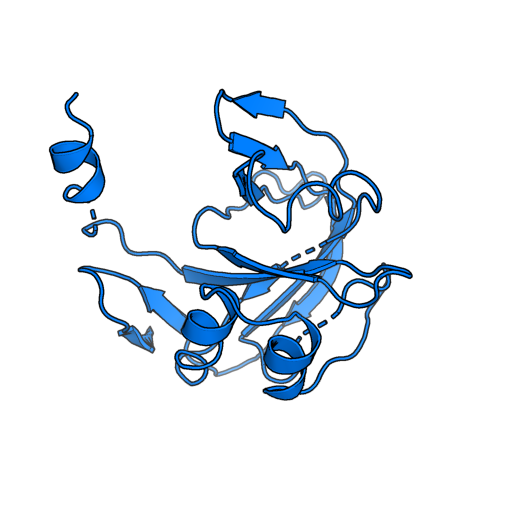 7.88 99 THR A C 1
ATOM 845 C C B THR A 1 100 ? -19.304 6.322 -1.270 0.50 8.23 99 THR A C 1
ATOM 846 O O A THR A 1 100 ? -19.849 5.727 -0.228 0.50 7.36 99 THR A O 1
ATOM 847 O O B THR A 1 100 ? -19.697 5.948 -0.167 0.50 8.57 99 THR A O 1
ATOM 854 N N . THR A 1 101 ? -18.492 5.579 -2.013 1.00 9.14 100 THR A N 1
ATOM 855 C CA . THR A 1 101 ? -17.841 4.372 -1.531 1.00 9.02 100 THR A CA 1
ATOM 856 C C . THR A 1 101 ? -16.380 4.438 -1.869 1.00 10.19 100 THR A C 1
ATOM 857 O O . THR A 1 101 ? -15.964 5.201 -2.747 1.00 11.49 100 THR A O 1
ATOM 861 N N . LEU A 1 102 ? -15.580 3.659 -1.151 1.00 9.60 101 LEU A N 1
ATOM 862 C CA . LEU A 1 102 ? -14.165 3.482 -1.423 1.00 9.09 101 LEU A CA 1
ATOM 863 C C . LEU A 1 102 ? -13.970 2.071 -1.980 1.00 9.86 101 LEU A C 1
ATOM 864 O O . LEU A 1 102 ? -14.104 1.881 -3.171 1.00 12.06 101 LEU A O 1
ATOM 869 N N A THR A 1 103 ? -13.652 1.110 -1.132 0.50 8.30 102 THR A N 1
ATOM 870 N N B THR A 1 103 ? -13.661 1.082 -1.158 0.50 8.93 102 THR A N 1
ATOM 871 C CA A THR A 1 103 ? -13.387 -0.254 -1.531 0.50 8.28 102 THR A CA 1
ATOM 872 C CA B THR A 1 103 ? -13.489 -0.286 -1.638 0.50 10.21 102 THR A CA 1
ATOM 873 C C A THR A 1 103 ? -14.446 -1.267 -1.090 0.50 8.57 102 THR A C 1
ATOM 874 C C B THR A 1 103 ? -14.444 -1.328 -1.082 0.50 9.45 102 THR A C 1
ATOM 875 O O A THR A 1 103 ? -14.822 -2.162 -1.871 0.50 9.64 102 THR A O 1
ATOM 876 O O B THR A 1 103 ? -14.743 -2.322 -1.775 0.50 9.70 102 THR A O 1
ATOM 883 N N . THR A 1 104 ? -14.919 -1.162 0.147 1.00 7.34 103 THR A N 1
ATOM 884 C CA . THR A 1 104 ? -15.811 -2.193 0.690 1.00 7.78 103 THR A CA 1
ATOM 885 C C . THR A 1 104 ? -17.279 -2.068 0.313 1.00 7.65 103 THR A C 1
ATOM 886 O O . THR A 1 104 ? -18.038 -2.995 0.514 1.00 9.51 103 THR A O 1
ATOM 890 N N . GLY A 1 105 ? -17.681 -0.900 -0.179 1.00 8.07 104 GLY A N 1
ATOM 891 C CA . GLY A 1 105 ? -19.076 -0.598 -0.325 1.00 7.99 104 GLY A CA 1
ATOM 892 C C . GLY A 1 105 ? -19.716 0.046 0.889 1.00 7.66 104 GLY A C 1
ATOM 893 O O . GLY A 1 105 ? -20.830 0.592 0.779 1.00 9.37 104 GLY A O 1
ATOM 894 N N . SER A 1 106 ? -19.015 0.059 2.023 1.00 7.33 105 SER A N 1
ATOM 895 C CA . SER A 1 106 ? -19.515 0.776 3.181 1.00 6.14 105 SER A CA 1
ATOM 896 C C . SER A 1 106 ? -19.610 2.270 2.821 1.00 7.08 105 SER A C 1
ATOM 897 O O . SER A 1 106 ? -18.691 2.819 2.180 1.00 7.15 105 SER A O 1
ATOM 900 N N . PRO A 1 107 ? -20.680 2.960 3.206 1.00 7.04 106 PRO A N 1
ATOM 901 C CA . PRO A 1 107 ? -20.846 4.355 2.786 1.00 7.27 106 PRO A CA 1
ATOM 902 C C . PRO A 1 107 ? -19.790 5.299 3.372 1.00 6.22 106 PRO A C 1
ATOM 903 O O . PRO A 1 107 ? -19.575 5.347 4.585 1.00 7.29 106 PRO A O 1
ATOM 915 N N . LEU A 1 109 ? -18.714 9.019 4.071 1.00 5.88 108 LEU A N 1
ATOM 916 C CA . LEU A 1 109 ? -19.290 10.318 4.298 1.00 5.77 108 LEU A CA 1
ATOM 917 C C . LEU A 1 109 ? -18.421 11.367 3.605 1.00 6.27 108 LEU A C 1
ATOM 918 O O . LEU A 1 109 ? -17.239 11.542 3.914 1.00 7.25 108 LEU A O 1
ATOM 923 N N A GLN A 1 110 ? -19.046 12.104 2.692 0.50 6.42 109 GLN A N 1
ATOM 924 N N B GLN A 1 110 ? -19.018 12.097 2.665 0.50 6.33 109 GLN A N 1
ATOM 925 C CA A GLN A 1 110 ? -18.429 13.260 2.082 0.50 6.48 109 GLN A CA 1
ATOM 926 C CA B GLN A 1 110 ? -18.340 13.216 2.027 0.50 6.89 109 GLN A CA 1
ATOM 927 C C A GLN A 1 110 ? -18.228 14.384 3.102 0.50 6.65 109 GLN A C 1
ATOM 928 C C B GLN A 1 110 ? -18.230 14.373 3.036 0.50 7.27 109 GLN A C 1
ATOM 929 O O A GLN A 1 110 ? -19.051 14.582 4.005 0.50 7.24 109 GLN A O 1
ATOM 930 O O B GLN A 1 110 ? -19.119 14.576 3.869 0.50 6.81 109 GLN A O 1
ATOM 941 N N . ASP A 1 111 ? -17.159 15.153 2.883 1.00 7.39 110 ASP A N 1
ATOM 942 C CA . ASP A 1 111 ? -16.849 16.281 3.751 1.00 8.43 110 ASP A CA 1
ATOM 943 C C . ASP A 1 111 ? -16.528 15.870 5.196 1.00 7.15 110 ASP A C 1
ATOM 944 O O . ASP A 1 111 ? -16.611 16.690 6.096 1.00 8.61 110 ASP A O 1
ATOM 949 N N . ALA A 1 112 ? -16.139 14.627 5.404 1.00 7.57 111 ALA A N 1
ATOM 950 C CA . ALA A 1 112 ? -15.705 14.168 6.711 1.00 7.12 111 ALA A CA 1
ATOM 951 C C . ALA A 1 112 ? -14.268 14.596 7.002 1.00 6.89 111 ALA A C 1
ATOM 952 O O . ALA A 1 112 ? -13.502 14.970 6.127 1.00 8.89 111 ALA A O 1
ATOM 954 N N . LEU A 1 113 ? -13.845 14.475 8.252 1.00 5.90 112 LEU A N 1
ATOM 955 C CA . LEU A 1 113 ? -12.486 14.742 8.640 1.00 5.71 112 LEU A CA 1
ATOM 956 C C . LEU A 1 113 ? -11.533 13.655 8.119 1.00 5.82 112 LEU A C 1
ATOM 957 O O . LEU A 1 113 ? -10.434 13.933 7.656 1.00 7.04 112 LEU A O 1
ATOM 962 N N . ILE A 1 114 ? -11.958 12.400 8.265 1.00 5.64 113 ILE A N 1
ATOM 963 C CA . ILE A 1 114 ? -11.171 11.229 7.869 1.00 6.21 113 ILE A CA 1
ATOM 964 C C . ILE A 1 114 ? -12.147 10.122 7.539 1.00 5.60 113 ILE A C 1
ATOM 965 O O . ILE A 1 114 ? -13.201 10.051 8.149 1.00 6.13 113 ILE A O 1
ATOM 970 N N . ASN A 1 115 ? -11.766 9.254 6.614 1.00 5.70 114 ASN A N 1
ATOM 971 C CA . ASN A 1 115 ? -12.543 8.095 6.249 1.00 6.00 114 ASN A CA 1
ATOM 972 C C . ASN A 1 115 ? -11.643 6.860 6.218 1.00 5.84 114 ASN A C 1
ATOM 973 O O . ASN A 1 115 ? -10.674 6.839 5.466 1.00 7.53 114 ASN A O 1
ATOM 978 N N . PHE A 1 116 ? -11.932 5.881 7.063 1.00 5.13 115 PHE A N 1
ATOM 979 C CA . PHE A 1 116 ? -11.179 4.629 7.103 1.00 5.61 115 PHE A CA 1
ATOM 980 C C . PHE A 1 116 ? -12.091 3.489 6.689 1.00 5.90 115 PHE A C 1
ATOM 981 O O . PHE A 1 116 ? -13.046 3.176 7.369 1.00 6.28 115 PHE A O 1
ATOM 989 N N . ASP A 1 117 ? -11.814 2.894 5.520 1.00 6.01 116 ASP A N 1
ATOM 990 C CA . ASP A 1 117 ? -12.631 1.768 5.015 1.00 5.95 116 ASP A CA 1
ATOM 991 C C . ASP A 1 117 ? -11.964 0.474 5.448 1.00 5.27 116 ASP A C 1
ATOM 992 O O . ASP A 1 117 ? -10.779 0.339 5.265 1.00 6.36 116 ASP A O 1
ATOM 997 N N . CYS A 1 118 ? -12.752 -0.402 6.059 1.00 5.62 117 CYS A N 1
ATOM 998 C CA . CYS A 1 118 ? -12.217 -1.529 6.801 1.00 6.86 117 CYS A CA 1
ATOM 999 C C . CYS A 1 118 ? -12.936 -2.835 6.553 1.00 6.17 117 CYS A C 1
ATOM 1000 O O . CYS A 1 118 ? -14.111 -2.910 6.248 1.00 7.10 117 CYS A O 1
ATOM 1003 N N . GLU A 1 119 ? -12.140 -3.889 6.742 1.00 6.67 118 GLU A N 1
ATOM 1004 C CA . GLU A 1 119 ? -12.650 -5.244 6.848 1.00 6.63 118 GLU A CA 1
ATOM 1005 C C . GLU A 1 119 ? -12.708 -5.635 8.309 1.00 7.13 118 GLU A C 1
ATOM 1006 O O . GLU A 1 119 ? -11.756 -5.391 9.044 1.00 9.21 118 GLU A O 1
ATOM 1012 N N . ILE A 1 120 ? -13.818 -6.247 8.736 1.00 7.28 119 ILE A N 1
ATOM 1013 C CA . ILE A 1 120 ? -13.972 -6.652 10.155 1.00 8.02 119 ILE A CA 1
ATOM 1014 C C . ILE A 1 120 ? -13.361 -8.029 10.213 1.00 7.56 119 ILE A C 1
ATOM 1015 O O . ILE A 1 120 ? -14.004 -9.031 9.904 1.00 9.86 119 ILE A O 1
ATOM 1020 N N A THR A 1 121 ? -12.123 -8.071 10.643 0.50 7.74 120 THR A N 1
ATOM 1021 N N B THR A 1 121 ? -12.075 -8.111 10.570 0.50 7.53 120 THR A N 1
ATOM 1022 C CA A THR A 1 121 ? -11.336 -9.246 10.578 0.50 8.95 120 THR A CA 1
ATOM 1023 C CA B THR A 1 121 ? -11.338 -9.377 10.535 0.50 9.43 120 THR A CA 1
ATOM 1024 C C A THR A 1 121 ? -11.781 -10.260 11.635 0.50 8.30 120 THR A C 1
ATOM 1025 C C B THR A 1 121 ? -11.620 -10.309 11.703 0.50 8.97 120 THR A C 1
ATOM 1026 O O A THR A 1 121 ? -11.881 -11.456 11.361 0.50 8.26 120 THR A O 1
ATOM 1027 O O B THR A 1 121 ? -11.338 -11.505 11.597 0.50 9.30 120 THR A O 1
ATOM 1034 N N . GLU A 1 122 ? -12.070 -9.780 12.840 1.00 8.01 121 GLU A N 1
ATOM 1035 C CA . GLU A 1 122 ? -12.533 -10.639 13.925 1.00 8.81 121 GLU A CA 1
ATOM 1036 C C . GLU A 1 122 ? -13.407 -9.808 14.879 1.00 7.47 121 GLU A C 1
ATOM 1037 O O . GLU A 1 122 ? -13.370 -8.571 14.896 1.00 8.38 121 GLU A O 1
ATOM 1043 N N . ILE A 1 123 ? -14.200 -10.546 15.633 1.00 8.34 122 ILE A N 1
ATOM 1044 C CA . ILE A 1 123 ? -15.150 -10.002 16.582 1.00 8.04 122 ILE A CA 1
ATOM 1045 C C . ILE A 1 123 ? -14.921 -10.669 17.911 1.00 7.91 122 ILE A C 1
ATOM 1046 O O . ILE A 1 123 ? -14.858 -11.903 17.971 1.00 9.32 122 ILE A O 1
ATOM 1051 N N . LYS A 1 124 ? -14.778 -9.853 18.961 1.00 7.46 123 LYS A N 1
ATOM 1052 C CA . LYS A 1 124 ? -14.646 -10.363 20.321 1.00 7.33 123 LYS A CA 1
ATOM 1053 C C . LYS A 1 124 ? -15.839 -9.912 21.156 1.00 7.49 123 LYS A C 1
ATOM 1054 O O . LYS A 1 124 ? -16.235 -8.776 21.093 1.00 9.20 123 LYS A O 1
ATOM 1060 N N . HIS A 1 125 ? -16.390 -10.816 21.950 1.00 8.26 124 HIS A N 1
ATOM 1061 C CA . HIS A 1 125 ? -17.521 -10.480 22.776 1.00 8.24 124 HIS A CA 1
ATOM 1062 C C . HIS A 1 125 ? -17.076 -9.982 24.159 1.00 8.61 124 HIS A C 1
ATOM 1063 O O . HIS A 1 125 ? -16.294 -10.643 24.829 1.00 10.80 124 HIS A O 1
ATOM 1070 N N . VAL A 1 126 ? -17.637 -8.844 24.576 1.00 8.21 125 VAL A N 1
ATOM 1071 C CA . VAL A 1 126 ? -17.413 -8.302 25.900 1.00 9.05 125 VAL A CA 1
ATOM 1072 C C . VAL A 1 126 ? -18.762 -7.920 26.519 1.00 9.25 125 VAL A C 1
ATOM 1073 O O . VAL A 1 126 ? -19.136 -6.746 26.620 1.00 10.80 125 VAL A O 1
ATOM 1077 N N . GLY A 1 127 ? -19.525 -8.949 26.875 1.00 10.29 126 GLY A N 1
ATOM 1078 C CA . GLY A 1 127 ? -20.835 -8.738 27.456 1.00 10.84 126 GLY A CA 1
ATOM 1079 C C . GLY A 1 127 ? -21.841 -8.105 26.503 1.00 8.72 126 GLY A C 1
ATOM 1080 O O . GLY A 1 127 ? -22.151 -8.672 25.472 1.00 10.20 126 GLY A O 1
ATOM 1081 N N . THR A 1 128 ? -22.377 -6.950 26.888 1.00 9.41 127 THR A N 1
ATOM 1082 C CA . THR A 1 128 ? -23.361 -6.264 26.054 1.00 9.69 127 THR A CA 1
ATOM 1083 C C . THR A 1 128 ? -22.740 -5.633 24.797 1.00 8.12 127 THR A C 1
ATOM 1084 O O . THR A 1 128 ? -23.483 -5.184 23.933 1.00 10.90 127 THR A O 1
ATOM 1088 N N . HIS A 1 129 ? -21.416 -5.560 24.726 1.00 7.82 128 HIS A N 1
ATOM 1089 C CA . HIS A 1 129 ? -20.748 -4.982 23.571 1.00 7.26 128 HIS A CA 1
ATOM 1090 C C . HIS A 1 129 ? -19.828 -6.002 22.944 1.00 7.39 128 HIS A C 1
ATOM 1091 O O . HIS A 1 129 ? -19.361 -6.964 23.579 1.00 9.86 128 HIS A O 1
ATOM 1098 N N . ASP A 1 130 ? -19.523 -5.749 21.682 1.00 8.04 129 ASP A N 1
ATOM 1099 C CA . ASP A 1 130 ? -18.474 -6.474 20.985 1.00 7.65 129 ASP A CA 1
ATOM 1100 C C . ASP A 1 130 ? -17.383 -5.459 20.588 1.00 7.37 129 ASP A C 1
ATOM 1101 O O . ASP A 1 130 ? -17.634 -4.267 20.401 1.00 7.82 129 ASP A O 1
ATOM 1106 N N . ILE A 1 131 ? -16.174 -5.992 20.456 1.00 6.28 130 ILE A N 1
ATOM 1107 C CA . ILE A 1 131 ? -15.050 -5.290 19.866 1.00 7.12 130 ILE A CA 1
ATOM 1108 C C . ILE A 1 131 ? -14.884 -5.813 18.433 1.00 6.70 130 ILE A C 1
ATOM 1109 O O . ILE A 1 131 ? -14.696 -7.015 18.209 1.00 7.81 130 ILE A O 1
ATOM 1114 N N . LEU A 1 132 ? -14.997 -4.902 17.468 1.00 6.47 131 LEU A N 1
ATOM 1115 C CA . LEU A 1 132 ? -14.780 -5.184 16.064 1.00 6.70 131 LEU A CA 1
ATOM 1116 C C . LEU A 1 132 ? -13.341 -4.802 15.734 1.00 6.36 131 LEU A C 1
ATOM 1117 O O . LEU A 1 132 ? -12.969 -3.648 15.850 1.00 7.35 131 LEU A O 1
ATOM 1122 N N A ILE A 1 133 ? -12.546 -5.803 15.352 0.50 6.34 132 ILE A N 1
ATOM 1123 N N B ILE A 1 133 ? -12.534 -5.782 15.337 0.50 6.55 132 ILE A N 1
ATOM 1124 C CA A ILE A 1 133 ? -11.162 -5.611 14.939 0.50 6.03 132 ILE A CA 1
ATOM 1125 C CA B ILE A 1 133 ? -11.129 -5.548 15.033 0.50 7.01 132 ILE A CA 1
ATOM 1126 C C A ILE A 1 133 ? -11.163 -5.396 13.453 0.50 7.59 132 ILE A C 1
ATOM 1127 C C B ILE A 1 133 ? -11.007 -5.454 13.509 0.50 7.64 132 ILE A C 1
ATOM 1128 O O A ILE A 1 133 ? -11.673 -6.245 12.712 0.50 9.21 132 ILE A O 1
ATOM 1129 O O B ILE A 1 133 ? -11.267 -6.448 12.819 0.50 8.55 132 ILE A O 1
ATOM 1138 N N . CYS A 1 134 ? -10.610 -4.271 13.023 1.00 7.26 133 CYS A N 1
ATOM 1139 C CA . CYS A 1 134 ? -10.857 -3.806 11.655 1.00 8.94 133 CYS A CA 1
ATOM 1140 C C . CYS A 1 134 ? -9.564 -3.472 10.923 1.00 8.72 133 CYS A C 1
ATOM 1141 O O . CYS A 1 134 ? -8.946 -2.447 11.179 1.00 10.45 133 CYS A O 1
ATOM 1144 N N . LYS A 1 135 ? -9.232 -4.294 9.942 1.00 7.98 134 LYS A N 1
ATOM 1145 C CA . LYS A 1 135 ? -8.100 -4.038 9.084 1.00 7.94 134 LYS A CA 1
ATOM 1146 C C . LYS A 1 135 ? -8.488 -2.920 8.117 1.00 6.71 134 LYS A C 1
ATOM 1147 O O . LYS A 1 135 ? -9.490 -3.019 7.419 1.00 7.55 134 LYS A O 1
ATOM 1153 N N . ILE A 1 136 ? -7.667 -1.900 8.022 1.00 7.00 135 ILE A N 1
ATOM 1154 C CA . ILE A 1 136 ? -7.928 -0.752 7.135 1.00 7.77 135 ILE A CA 1
ATOM 1155 C C . ILE A 1 136 ? -7.480 -1.091 5.724 1.00 6.97 135 ILE A C 1
ATOM 1156 O O . ILE A 1 136 ? -6.341 -1.478 5.501 1.00 9.08 135 ILE A O 1
ATOM 1161 N N . VAL A 1 137 ? -8.388 -0.972 4.767 1.00 7.55 136 VAL A N 1
ATOM 1162 C CA . VAL A 1 137 ? -8.079 -1.290 3.376 1.00 7.71 136 VAL A CA 1
ATOM 1163 C C . VAL A 1 137 ? -8.129 -0.080 2.447 1.00 8.56 136 VAL A C 1
ATOM 1164 O O . VAL A 1 137 ? -7.657 -0.199 1.318 1.00 9.81 136 VAL A O 1
ATOM 1168 N N . ASP A 1 138 ? -8.631 1.080 2.895 1.00 7.77 137 ASP A N 1
ATOM 1169 C CA . ASP A 1 138 ? -8.592 2.285 2.084 1.00 8.60 137 ASP A CA 1
ATOM 1170 C C . ASP A 1 138 ? -8.784 3.456 3.059 1.00 8.72 137 ASP A C 1
ATOM 117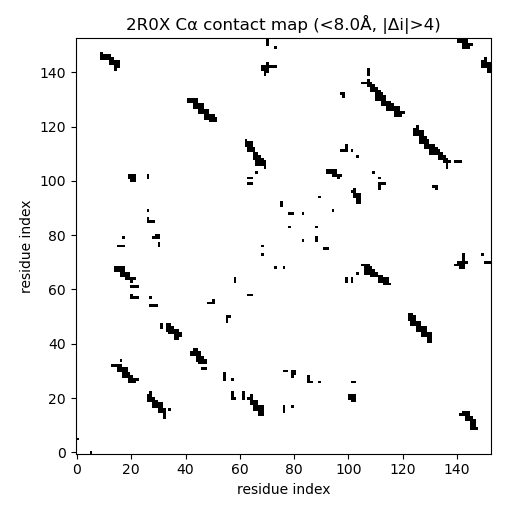1 O O . ASP A 1 138 ? -9.430 3.307 4.073 1.00 8.32 137 ASP A O 1
ATOM 1176 N N . ILE A 1 139 ? -8.194 4.598 2.736 1.00 9.32 138 ILE A N 1
ATOM 1177 C CA . ILE A 1 139 ? -8.250 5.790 3.595 1.00 10.37 138 ILE A CA 1
ATOM 1178 C C . ILE A 1 139 ? -8.451 6.986 2.690 1.00 10.12 138 ILE A C 1
ATOM 1179 O O . ILE A 1 139 ? -7.847 7.090 1.635 1.00 13.98 138 ILE A O 1
ATOM 1184 N N . HIS A 1 140 ? -9.290 7.914 3.143 1.00 9.88 139 HIS A N 1
ATOM 1185 C CA . HIS A 1 140 ? -9.362 9.257 2.601 1.00 11.16 139 HIS A CA 1
ATOM 1186 C C . HIS A 1 140 ? -9.172 10.217 3.775 1.00 10.00 139 HIS A C 1
ATOM 1187 O O . HIS A 1 140 ? -9.771 10.027 4.806 1.00 11.20 139 HIS A O 1
ATOM 1194 N N . GLN A 1 141 ? -8.351 11.251 3.599 1.00 11.82 140 GLN A N 1
ATOM 1195 C CA . GLN A 1 141 ? -8.195 12.250 4.680 1.00 14.78 140 GLN A CA 1
ATOM 1196 C C . GLN A 1 141 ? -8.411 13.671 4.199 1.00 12.87 140 GLN A C 1
ATOM 1197 O O . GLN A 1 141 ? -8.115 13.982 3.082 1.00 15.91 140 GLN A O 1
ATOM 1203 N N . SER A 1 142 ? -8.929 14.507 5.082 1.00 12.70 141 SER A N 1
ATOM 1204 C CA . SER A 1 142 ? -9.041 15.930 4.816 1.00 13.80 141 SER A CA 1
ATOM 1205 C C . SER A 1 142 ? -7.766 16.634 5.196 1.00 15.81 141 SER A C 1
ATOM 1206 O O . SER A 1 142 ? -6.902 16.071 5.867 1.00 18.32 141 SER A O 1
ATOM 1209 N N . ASN A 1 143 ? -7.706 17.906 4.817 1.00 17.58 142 ASN A N 1
ATOM 1210 C CA . ASN A 1 143 ? -6.654 18.808 5.240 1.00 19.95 142 ASN A CA 1
ATOM 1211 C C . ASN A 1 143 ? -7.251 20.106 5.739 1.00 18.59 142 ASN A C 1
ATOM 1212 O O . ASN A 1 143 ? -8.233 20.581 5.188 1.00 19.56 142 ASN A O 1
ATOM 1214 N N . ALA A 1 144 ? -6.658 20.639 6.792 1.00 18.76 143 ALA A N 1
ATOM 1215 C CA . ALA A 1 144 ? -6.986 21.983 7.250 1.00 17.69 143 ALA A CA 1
ATOM 1216 C C . ALA A 1 144 ? -8.427 22.111 7.743 1.00 15.86 143 ALA A C 1
ATOM 1217 O O . ALA A 1 144 ? -9.050 23.156 7.653 1.00 18.12 143 ALA A O 1
ATOM 1219 N N . LYS A 1 145 ? -8.942 21.036 8.301 1.00 11.38 144 LYS A N 1
ATOM 1220 C CA . LYS A 1 145 ? -10.258 21.048 8.914 1.00 9.86 144 LYS A CA 1
ATOM 1221 C C . LYS A 1 145 ? -10.146 20.865 10.404 1.00 8.76 144 LYS A C 1
ATOM 1222 O O . LYS A 1 145 ? -9.111 20.410 10.904 1.00 10.95 144 LYS A O 1
ATOM 1228 N N . ASN A 1 146 ? -11.188 21.258 11.115 1.00 8.02 145 ASN A N 1
ATOM 1229 C CA . ASN A 1 146 ? -11.227 21.111 12.565 1.00 7.39 145 ASN A CA 1
ATOM 1230 C C . ASN A 1 146 ? -12.068 19.891 12.927 1.00 7.05 145 ASN A C 1
ATOM 1231 O O . ASN A 1 146 ? -13.039 19.576 12.263 1.00 7.17 145 ASN A O 1
ATOM 1236 N N . ALA A 1 147 ? -11.648 19.213 14.002 1.00 6.38 146 ALA A N 1
ATOM 1237 C CA . ALA A 1 147 ? -12.293 17.965 14.459 1.00 5.91 146 ALA A CA 1
ATOM 1238 C C . ALA A 1 147 ? -13.426 18.245 15.408 1.00 5.97 146 ALA A C 1
ATOM 1239 O O . ALA A 1 147 ? -13.341 19.166 16.247 1.00 7.63 146 ALA A O 1
ATOM 1241 N N . LEU A 1 148 ? -14.446 17.418 15.336 1.00 5.94 147 LEU A N 1
ATOM 1242 C CA . LEU A 1 148 ? -15.487 17.400 16.354 1.00 5.98 147 LEU A CA 1
ATOM 1243 C C . LEU A 1 148 ? -15.012 16.554 17.537 1.00 6.29 147 LEU A C 1
ATOM 1244 O O . LEU A 1 148 ? -14.617 15.411 17.385 1.00 7.10 147 LEU A O 1
ATOM 1249 N N . VAL A 1 149 ? -15.177 17.105 18.728 1.00 5.97 148 VAL A N 1
ATOM 1250 C CA . VAL A 1 149 ? -14.840 16.425 19.978 1.00 6.62 148 VAL A CA 1
ATOM 1251 C C . VAL A 1 149 ? -16.013 16.529 20.923 1.00 5.99 148 VAL A C 1
ATOM 1252 O O . VAL A 1 149 ? -16.644 17.588 20.989 1.00 7.74 148 VAL A O 1
ATOM 1256 N N . TYR A 1 150 ? -16.269 15.441 21.643 1.00 6.11 149 TYR A N 1
ATOM 1257 C CA . TYR A 1 150 ? -17.374 15.357 22.616 1.00 6.65 149 TYR A CA 1
ATOM 1258 C C . TYR A 1 150 ? -16.751 15.255 24.031 1.00 7.42 149 TYR A C 1
ATOM 1259 O O . TYR A 1 150 ? -15.874 14.428 24.262 1.00 7.47 149 TYR A O 1
ATOM 1268 N N A ARG A 1 151 ? -17.164 16.148 24.917 0.50 5.99 150 ARG A N 1
ATOM 1269 N N B ARG A 1 151 ? -17.156 16.147 24.924 0.50 6.37 150 ARG A N 1
ATOM 1270 C CA A ARG A 1 151 ? -16.676 16.151 26.290 0.50 6.49 150 ARG A CA 1
ATOM 1271 C CA B ARG A 1 151 ? -16.670 16.128 26.305 0.50 7.48 150 ARG A CA 1
ATOM 1272 C C A ARG A 1 151 ? -17.697 16.924 27.134 0.50 6.58 150 ARG A C 1
ATOM 1273 C C B ARG A 1 151 ? -17.646 16.945 27.155 0.50 7.07 150 ARG A C 1
ATOM 1274 O O A ARG A 1 151 ? -18.246 17.925 26.710 0.50 7.48 150 ARG A O 1
ATOM 1275 O O B ARG A 1 151 ? -18.109 17.998 26.761 0.50 6.81 150 ARG A O 1
ATOM 1290 N N . ASN A 1 152 ? -17.896 16.462 28.359 1.00 7.41 151 ASN A N 1
ATOM 1291 C CA . ASN A 1 152 ? -18.853 17.084 29.284 1.00 7.90 151 ASN A CA 1
ATOM 1292 C C . ASN A 1 152 ? -20.243 17.185 28.674 1.00 8.47 151 ASN A C 1
ATOM 1293 O O . ASN A 1 152 ? -21.000 18.106 28.928 1.00 8.88 151 ASN A O 1
ATOM 1298 N N . ARG A 1 153 ? -20.534 16.204 27.822 1.00 8.20 152 ARG A N 1
ATOM 1299 C CA . ARG A 1 153 ? -21.831 16.034 27.190 1.00 8.58 152 ARG A CA 1
ATOM 1300 C C . ARG A 1 153 ? -22.183 17.146 26.208 1.00 8.26 152 ARG A C 1
ATOM 1301 O O . ARG A 1 153 ? -23.366 17.289 25.846 1.00 8.98 152 ARG A O 1
ATOM 1309 N N . VAL A 1 154 ? -21.172 17.891 25.735 1.00 7.62 153 VAL A N 1
ATOM 1310 C CA . VAL A 1 154 ? -21.365 18.923 24.716 1.00 7.78 153 VAL A CA 1
ATOM 1311 C C . VAL A 1 154 ? -20.225 18.797 23.687 1.00 7.98 153 VAL A C 1
ATOM 1312 O O . VAL A 1 154 ? -19.246 18.049 23.877 1.00 8.10 153 VAL A O 1
ATOM 1316 N N . TYR A 1 155 ? -20.401 19.488 22.560 1.00 7.67 154 TYR A N 1
ATOM 1317 C CA . TYR A 1 155 ? -19.451 19.449 21.478 1.00 6.34 154 TYR A CA 1
ATOM 1318 C C . TYR A 1 155 ? -18.437 20.573 21.525 1.00 6.82 154 TYR A C 1
ATOM 1319 O O . TYR A 1 155 ? -18.673 21.645 22.097 1.00 8.56 154 TYR A O 1
ATOM 1328 N N . HIS A 1 156 ? -17.305 20.305 20.867 1.00 6.85 155 HIS A N 1
ATOM 1329 C CA . HIS A 1 156 ? -16.133 21.131 20.858 1.00 7.26 155 HIS A CA 1
ATOM 1330 C C . HIS A 1 156 ? -15.467 21.022 19.503 1.00 7.33 155 HIS A C 1
ATOM 1331 O O . HIS A 1 156 ? -15.635 20.026 18.810 1.00 7.05 155 HIS A O 1
ATOM 1338 N N . SER A 1 157 ? -14.682 22.051 19.182 1.00 7.30 156 SER A N 1
ATOM 1339 C CA . SER A 1 157 ? -13.882 22.100 17.958 1.00 7.75 156 SER A CA 1
ATOM 1340 C C . SER A 1 157 ? -12.417 22.035 18.336 1.00 8.61 156 SER A C 1
ATOM 1341 O O . SER A 1 157 ? -11.926 22.860 19.127 1.00 11.37 156 SER A O 1
ATOM 1344 N N . VAL A 1 158 ? -11.708 21.052 17.776 1.00 8.90 157 VAL A N 1
ATOM 1345 C CA . VAL A 1 158 ? -10.280 20.948 17.996 1.00 10.42 157 VAL A CA 1
ATOM 1346 C C . VAL A 1 158 ? -9.539 20.971 16.679 1.00 11.41 157 VAL A C 1
ATOM 1347 O O . VAL A 1 158 ? -9.730 20.090 15.862 1.00 12.24 157 VAL A O 1
#

CATH classification: 2.30.110.10

InterPro domains:
  IPR002563 Flavin reductase like domain [PF01613] (1-146)
  IPR002563 Flavin reductase like domain [SM00903] (1-146)
  IPR012349 FMN-binding split barrel [G3DSA:2.30.110.10] (1-147)
  IPR050268 NADH-dependent flavin reductase [PTHR30466] (1-147)

Solvent-accessible surface area: 8247 Å² total

B-factor: mean 13.03, std 8.71, range [4.45, 72.25]

Radius of gyration: 14.9 Å; Cα contacts (8 Å, |Δi|>4): 358; chains: 1; bounding box: 36×33×42 Å